Protein AF-A0A8X6LKP1-F1 (afdb_monomer_lite)

Sequence (98 aa):
MKDGSKEEFECPVAIEFYNKIMGGVDLADQMTNVYGLDRKSCKWWKKVIFQLLMSAVVNSWIAYCELKHRKTPLLDFIVPFAEALMASWKAQRTVSMP

Radius of gyration: 22.07 Å; chains: 1; bounding box: 37×45×74 Å

Structure (mmCIF, N/CA/C/O backbone):
data_AF-A0A8X6LKP1-F1
#
_entry.id   AF-A0A8X6LKP1-F1
#
loop_
_atom_site.group_PDB
_atom_site.id
_atom_site.type_symbol
_atom_site.label_atom_id
_atom_site.label_alt_id
_atom_site.label_comp_id
_atom_site.label_asym_id
_atom_site.label_entity_id
_atom_site.label_seq_id
_atom_site.pdbx_PDB_ins_code
_atom_site.Cartn_x
_atom_site.Cartn_y
_atom_site.Cartn_z
_atom_site.occupancy
_atom_site.B_iso_or_equiv
_atom_site.auth_seq_id
_atom_site.auth_comp_id
_atom_site.auth_asym_id
_atom_site.auth_atom_id
_atom_site.pdbx_PDB_model_num
ATOM 1 N N . MET A 1 1 ? -17.491 28.078 34.519 1.00 52.34 1 MET A N 1
ATOM 2 C CA . MET A 1 1 ? -16.374 27.110 34.497 1.00 52.34 1 MET A CA 1
ATOM 3 C C . MET A 1 1 ? -17.003 25.728 34.489 1.00 52.34 1 MET A C 1
ATOM 5 O O . MET A 1 1 ? -17.826 25.483 35.358 1.00 52.34 1 MET A O 1
ATOM 9 N N . LYS A 1 2 ? -16.760 24.896 33.467 1.00 59.78 2 LYS A N 1
ATOM 10 C CA . LYS A 1 2 ? -17.219 23.498 33.498 1.00 59.78 2 LYS A CA 1
ATOM 11 C C . LYS A 1 2 ? -16.293 22.749 34.450 1.00 59.78 2 LYS A C 1
ATOM 13 O O . LYS A 1 2 ? -15.081 22.818 34.258 1.00 59.78 2 LYS A O 1
ATOM 18 N N . ASP A 1 3 ? -16.865 22.125 35.471 1.00 69.62 3 ASP A N 1
ATOM 19 C CA . ASP A 1 3 ? -16.134 21.260 36.390 1.00 69.62 3 ASP A CA 1
ATOM 20 C C . ASP A 1 3 ? -15.478 20.154 35.555 1.00 69.62 3 ASP A C 1
ATOM 22 O O . ASP A 1 3 ? -16.136 19.518 34.732 1.00 69.62 3 ASP A O 1
ATOM 26 N N . GLY A 1 4 ? -14.162 19.988 35.666 1.00 77.50 4 GLY A N 1
ATOM 27 C CA . GLY A 1 4 ? -13.375 19.051 34.850 1.00 77.50 4 GLY A CA 1
ATOM 28 C C . GLY A 1 4 ? -13.614 17.577 35.195 1.00 77.50 4 GLY A C 1
ATOM 29 O O . GLY A 1 4 ? -12.744 16.743 34.942 1.00 77.50 4 GLY A O 1
ATOM 30 N N . SER A 1 5 ? -14.751 17.265 35.816 1.00 76.31 5 SER A N 1
ATOM 31 C CA . SER A 1 5 ? -15.165 15.929 36.215 1.00 76.31 5 SER A CA 1
ATOM 32 C C . SER A 1 5 ? -15.348 15.048 34.981 1.00 76.31 5 SER A C 1
ATOM 34 O O . SER A 1 5 ? -16.118 15.373 34.077 1.00 76.31 5 SER A O 1
ATOM 36 N N . LYS A 1 6 ? -14.612 13.935 34.940 1.00 81.25 6 LYS A N 1
ATOM 37 C CA . LYS A 1 6 ? -14.751 12.890 33.924 1.00 81.25 6 LYS A CA 1
ATOM 38 C C . LYS A 1 6 ? -15.689 11.822 34.470 1.00 81.25 6 LYS A C 1
ATOM 40 O O . LYS A 1 6 ? -15.418 11.276 35.534 1.00 81.25 6 LYS A O 1
ATOM 45 N N . GLU A 1 7 ? -16.760 11.536 33.745 1.00 81.81 7 GLU A N 1
ATOM 46 C CA . GLU A 1 7 ? -17.623 10.388 34.014 1.00 81.81 7 GLU A CA 1
ATOM 47 C C . GLU A 1 7 ? -17.190 9.224 33.120 1.00 81.81 7 GLU A C 1
ATOM 49 O O . GLU A 1 7 ? -16.990 9.396 31.915 1.00 81.81 7 GLU A O 1
ATOM 54 N N . GLU A 1 8 ? -17.010 8.048 33.718 1.00 82.00 8 GLU A N 1
ATOM 55 C CA . GLU A 1 8 ? -16.790 6.807 32.979 1.00 82.00 8 GLU A CA 1
ATOM 56 C C . GLU A 1 8 ? -18.135 6.226 32.548 1.00 82.00 8 GLU A C 1
ATOM 58 O O . GLU A 1 8 ? -19.059 6.091 33.349 1.00 82.00 8 GLU A O 1
ATOM 63 N N . PHE A 1 9 ? -18.237 5.873 31.270 1.00 82.94 9 PHE A N 1
ATOM 64 C CA . PHE A 1 9 ? -19.397 5.208 30.693 1.00 82.94 9 PHE A CA 1
ATOM 65 C C . PHE A 1 9 ? -18.939 3.988 29.896 1.00 82.94 9 PHE A C 1
ATOM 67 O O . PHE A 1 9 ? -17.856 3.988 29.303 1.00 82.94 9 PHE A O 1
ATOM 74 N N . GLU A 1 10 ? -19.770 2.948 29.858 1.00 87.56 10 GLU A N 1
ATOM 75 C CA . GLU A 1 10 ? -19.529 1.808 28.977 1.00 87.56 10 GLU A CA 1
ATOM 76 C C . GLU A 1 10 ? -19.636 2.253 27.517 1.00 87.56 10 GLU A C 1
ATOM 78 O O . GLU A 1 10 ? -20.629 2.860 27.108 1.00 87.56 10 GLU A O 1
ATOM 83 N N . CYS A 1 11 ? -18.603 1.959 26.723 1.00 86.62 11 CYS A N 1
ATOM 84 C CA . CYS A 1 11 ? -18.586 2.297 25.307 1.00 86.62 11 CYS A CA 1
ATOM 85 C C . CYS A 1 11 ? -19.752 1.586 24.596 1.00 86.62 11 CYS A C 1
ATOM 87 O O . CYS A 1 11 ? -19.812 0.354 24.615 1.00 86.62 11 CYS A O 1
ATOM 89 N N . PRO A 1 12 ? -20.669 2.318 23.939 1.00 94.75 12 PRO A N 1
ATOM 90 C CA . PRO A 1 12 ? -21.723 1.698 23.156 1.00 94.75 12 PRO A CA 1
ATOM 91 C C . PRO A 1 12 ? -21.138 0.797 22.065 1.00 94.75 12 PRO A C 1
ATOM 93 O O . PRO A 1 12 ? -20.237 1.207 21.331 1.00 94.75 12 PRO A O 1
ATOM 96 N N . VAL A 1 13 ? -21.727 -0.387 21.880 1.00 93.88 13 VAL A N 1
ATOM 97 C CA . VAL A 1 13 ? -21.300 -1.383 20.875 1.00 93.88 13 VAL A CA 1
ATOM 98 C C . VAL A 1 13 ? -21.173 -0.778 19.470 1.00 93.88 13 VAL A C 1
ATOM 100 O O . VAL A 1 13 ? -20.268 -1.119 18.713 1.00 93.88 13 VAL A O 1
ATOM 103 N N . ALA A 1 14 ? -22.050 0.168 19.117 1.00 93.56 14 ALA A N 1
ATOM 104 C CA . ALA A 1 14 ? -21.996 0.867 17.834 1.00 93.56 14 ALA A CA 1
ATOM 105 C C . ALA A 1 14 ? -20.712 1.700 17.654 1.00 93.56 14 ALA A C 1
ATOM 107 O O . ALA A 1 14 ? -20.148 1.729 16.560 1.00 93.56 14 ALA A O 1
ATOM 108 N N . ILE A 1 15 ? -20.238 2.355 18.720 1.00 93.38 15 ILE A N 1
ATOM 109 C CA . ILE A 1 15 ? -19.014 3.167 18.703 1.00 93.38 15 ILE A CA 1
ATOM 110 C C . ILE A 1 15 ? -17.789 2.256 18.625 1.00 93.38 15 ILE A C 1
ATOM 112 O O . ILE A 1 15 ? -16.877 2.515 17.841 1.00 93.38 15 ILE A O 1
ATOM 116 N N . GLU A 1 16 ? -17.789 1.159 19.380 1.00 94.00 16 GLU A N 1
ATOM 117 C CA . GLU A 1 16 ? -16.726 0.155 19.311 1.00 94.00 16 GLU A CA 1
ATOM 118 C C . GLU A 1 16 ? -16.604 -0.440 17.900 1.00 94.00 16 GLU A C 1
ATOM 120 O O . GLU A 1 16 ? -15.509 -0.491 17.333 1.00 94.00 16 GLU A O 1
ATOM 125 N N . PHE A 1 17 ? -17.733 -0.827 17.298 1.00 94.06 17 PHE A N 1
ATOM 126 C CA . PHE A 1 17 ? -17.761 -1.359 15.940 1.00 94.06 17 PHE A CA 1
ATOM 127 C C . PHE A 1 17 ? -17.239 -0.346 14.918 1.00 94.06 17 PHE A C 1
ATOM 129 O O . PHE A 1 17 ? -16.397 -0.701 14.094 1.00 94.06 17 PHE A O 1
ATOM 136 N N . TYR A 1 18 ? -17.682 0.913 14.997 1.00 93.88 18 TYR A N 1
ATOM 137 C CA . TYR A 1 18 ? -17.202 1.982 14.123 1.00 93.88 18 TYR A CA 1
ATOM 138 C C . TYR A 1 1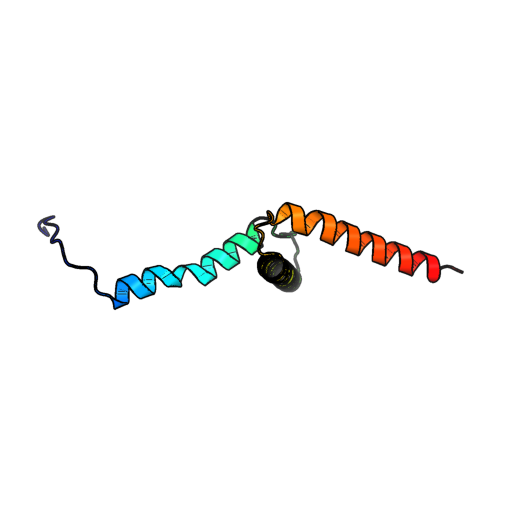8 ? -15.684 2.164 14.234 1.00 93.88 18 TYR A C 1
ATOM 140 O O . TYR A 1 18 ? -14.982 2.098 13.225 1.00 93.88 18 TYR A O 1
ATOM 148 N N . ASN A 1 19 ? -15.165 2.298 15.457 1.00 92.31 19 ASN A N 1
ATOM 149 C CA . ASN A 1 19 ? -13.734 2.484 15.706 1.00 92.31 19 ASN A CA 1
ATOM 150 C C . ASN A 1 19 ? -12.893 1.310 15.186 1.00 92.31 19 ASN A C 1
ATOM 152 O O . ASN A 1 19 ? -11.765 1.506 14.735 1.00 92.31 19 ASN A O 1
ATOM 156 N N . LYS A 1 20 ? -13.449 0.094 15.198 1.00 91.25 20 LYS A N 1
ATOM 157 C CA . LYS A 1 20 ? -12.783 -1.099 14.670 1.00 91.25 20 LYS A CA 1
ATOM 158 C C . LYS A 1 20 ? -12.624 -1.081 13.146 1.00 91.25 20 LYS A C 1
ATOM 160 O O . LYS A 1 20 ? -11.663 -1.663 12.648 1.00 91.25 20 LYS A O 1
ATOM 165 N N . ILE A 1 21 ? -13.541 -0.453 12.405 1.00 91.62 21 ILE A N 1
ATOM 166 C CA . ILE A 1 21 ? -13.567 -0.512 10.929 1.00 91.62 21 ILE A CA 1
ATOM 167 C C . ILE A 1 21 ? -13.195 0.804 10.233 1.00 91.62 21 ILE A C 1
ATOM 169 O O . ILE A 1 21 ? -12.786 0.776 9.073 1.00 91.62 21 ILE A O 1
ATOM 173 N N . MET A 1 22 ? -13.317 1.950 10.912 1.00 92.75 22 MET A N 1
ATOM 174 C CA . MET A 1 22 ? -13.189 3.284 10.304 1.00 92.75 22 MET A CA 1
ATOM 175 C C . MET A 1 22 ? -11.830 3.543 9.632 1.00 92.75 22 MET A C 1
ATOM 177 O O . MET A 1 22 ? -11.762 4.299 8.670 1.00 92.75 22 MET A O 1
ATOM 181 N N . GLY A 1 23 ? -10.761 2.886 10.092 1.00 92.38 23 GLY A N 1
ATOM 182 C CA . GLY A 1 23 ? -9.395 3.115 9.607 1.00 92.38 23 GLY A CA 1
ATOM 183 C C . GLY A 1 23 ? -9.055 2.462 8.264 1.00 92.38 23 GLY A C 1
ATOM 184 O O . GLY A 1 23 ? -7.912 2.552 7.826 1.00 92.38 23 GLY A O 1
ATOM 185 N N . GLY A 1 24 ? -9.998 1.778 7.607 1.00 91.19 24 GLY A N 1
ATOM 186 C CA . GLY A 1 24 ? -9.718 1.058 6.360 1.00 91.19 24 GLY A CA 1
ATOM 187 C C . GLY A 1 24 ? -9.218 1.961 5.225 1.00 91.19 24 GLY A C 1
ATOM 188 O O . GLY A 1 24 ? -8.283 1.591 4.515 1.00 91.19 24 GLY A O 1
ATOM 189 N N . VAL A 1 25 ? -9.805 3.154 5.079 1.00 91.38 25 VAL A N 1
ATOM 190 C CA . VAL A 1 25 ? -9.416 4.125 4.040 1.00 91.38 25 VAL A CA 1
ATOM 191 C C . VAL A 1 25 ? -8.046 4.726 4.345 1.00 91.38 25 VAL A C 1
ATOM 193 O O . VAL A 1 25 ? -7.160 4.663 3.497 1.00 91.38 25 VAL A O 1
ATOM 196 N N . ASP A 1 26 ? -7.838 5.205 5.574 1.00 92.75 26 ASP A N 1
ATOM 197 C CA . ASP A 1 26 ? -6.555 5.776 6.004 1.00 92.75 26 ASP A CA 1
ATOM 198 C C . ASP A 1 26 ? -5.411 4.763 5.863 1.00 92.75 26 ASP A C 1
ATOM 200 O O . ASP A 1 26 ? -4.302 5.111 5.457 1.00 92.75 26 ASP A O 1
ATOM 204 N N . LEU A 1 27 ? -5.685 3.484 6.142 1.00 91.31 27 LEU A N 1
ATOM 205 C CA . LEU A 1 27 ? -4.713 2.412 5.973 1.00 91.31 27 LEU A CA 1
ATOM 206 C C . LEU A 1 27 ? -4.358 2.187 4.495 1.00 91.31 27 LEU A C 1
ATOM 208 O O . LEU A 1 27 ? -3.182 2.015 4.171 1.00 91.31 27 LEU A O 1
ATOM 212 N N . ALA A 1 28 ? -5.345 2.204 3.595 1.00 90.69 28 ALA A N 1
ATOM 213 C CA . ALA A 1 28 ? -5.107 2.077 2.157 1.00 90.69 28 ALA A CA 1
ATOM 214 C C . ALA A 1 28 ? -4.302 3.271 1.609 1.00 90.69 28 ALA A C 1
ATOM 216 O O . ALA A 1 28 ? -3.344 3.090 0.845 1.00 90.69 28 ALA A O 1
ATOM 217 N N . ASP A 1 29 ? -4.628 4.484 2.056 1.00 90.56 29 ASP A N 1
ATOM 218 C CA . ASP A 1 29 ? -3.894 5.702 1.712 1.00 90.56 29 ASP A CA 1
ATOM 219 C C . ASP A 1 29 ? -2.462 5.664 2.255 1.00 90.56 29 ASP A C 1
ATOM 221 O O . ASP A 1 29 ? -1.513 6.020 1.551 1.00 90.56 29 ASP A O 1
ATOM 225 N N . GLN A 1 30 ? -2.263 5.164 3.474 1.00 90.62 30 GLN A N 1
ATOM 226 C CA . GLN A 1 30 ? -0.932 4.973 4.036 1.00 90.62 30 GLN A CA 1
ATOM 227 C C . GLN A 1 30 ? -0.122 3.972 3.201 1.00 90.62 30 GLN A C 1
ATOM 229 O O . GLN A 1 30 ? 1.009 4.272 2.818 1.00 90.62 30 GLN A O 1
ATOM 234 N N . MET A 1 31 ? -0.690 2.809 2.864 1.00 89.69 31 MET A N 1
ATOM 235 C CA . MET A 1 31 ? 0.005 1.770 2.090 1.00 89.69 31 MET A CA 1
ATOM 236 C C . MET A 1 31 ? 0.414 2.244 0.692 1.00 89.69 31 MET A C 1
ATOM 238 O O . MET A 1 31 ? 1.525 1.955 0.244 1.00 89.69 31 MET A O 1
ATOM 242 N N . THR A 1 32 ? -0.456 2.989 0.008 1.00 89.81 32 THR A N 1
ATOM 243 C CA . THR A 1 32 ? -0.155 3.523 -1.329 1.00 89.81 32 THR A CA 1
ATOM 244 C C . THR A 1 32 ? 0.875 4.654 -1.295 1.00 89.81 32 THR A C 1
ATOM 246 O O . THR A 1 32 ? 1.669 4.773 -2.231 1.00 89.81 32 THR A O 1
ATOM 249 N N . ASN A 1 33 ? 0.931 5.435 -0.211 1.00 87.31 33 ASN A N 1
ATOM 250 C CA . ASN A 1 33 ? 1.897 6.525 -0.056 1.00 87.31 33 ASN A CA 1
ATOM 251 C C . ASN A 1 33 ? 3.289 6.076 0.421 1.00 87.31 33 ASN A C 1
ATOM 253 O O . ASN A 1 33 ? 4.262 6.760 0.110 1.00 87.31 33 ASN A O 1
ATOM 257 N N . VAL A 1 34 ? 3.430 4.935 1.115 1.00 84.38 34 VAL A N 1
ATOM 258 C CA . VAL A 1 34 ? 4.735 4.451 1.636 1.00 84.38 34 VAL A CA 1
ATOM 259 C C . VAL A 1 34 ? 5.793 4.308 0.532 1.00 84.38 34 VAL A C 1
ATOM 261 O O . VAL A 1 34 ? 6.944 4.689 0.732 1.00 84.38 34 VAL A O 1
ATOM 264 N N . TYR A 1 35 ? 5.399 3.808 -0.642 1.00 82.69 35 TYR A N 1
ATOM 265 C CA . TYR A 1 35 ? 6.244 3.740 -1.846 1.00 82.69 35 TYR A CA 1
ATOM 266 C C . TYR A 1 35 ? 5.660 4.578 -2.990 1.00 82.69 35 TYR A C 1
ATOM 268 O O . TYR A 1 35 ? 5.820 4.245 -4.167 1.00 82.69 35 TYR A O 1
ATOM 276 N N . GLY A 1 36 ? 4.937 5.644 -2.637 1.00 72.94 36 GLY A N 1
ATOM 277 C CA . GLY A 1 36 ? 4.218 6.487 -3.579 1.00 72.94 36 GLY A CA 1
ATOM 278 C C . GLY A 1 36 ? 5.143 7.073 -4.644 1.00 72.94 36 GLY A C 1
ATOM 279 O O . GLY A 1 36 ? 6.207 7.620 -4.356 1.00 72.94 36 GLY A O 1
ATOM 280 N N . LEU A 1 37 ? 4.716 6.987 -5.904 1.00 69.50 37 LEU A N 1
ATOM 281 C CA . LEU A 1 37 ? 5.417 7.576 -7.043 1.00 69.50 37 LEU A CA 1
ATOM 282 C C . LEU A 1 37 ? 5.076 9.069 -7.158 1.00 69.50 37 LEU A C 1
ATOM 284 O O . LEU A 1 37 ? 4.506 9.501 -8.165 1.00 69.50 37 LEU A O 1
ATOM 288 N N . ASP A 1 38 ? 5.395 9.865 -6.134 1.00 70.44 38 ASP A N 1
ATOM 289 C CA . ASP A 1 38 ? 5.175 11.309 -6.210 1.00 70.44 38 ASP A CA 1
ATOM 290 C C . ASP A 1 38 ? 6.228 11.951 -7.121 1.00 70.44 38 ASP A C 1
ATOM 292 O O . ASP A 1 38 ? 7.397 12.146 -6.776 1.00 70.44 38 ASP A O 1
ATOM 296 N N . ARG A 1 39 ? 5.810 12.235 -8.355 1.00 75.62 39 ARG A N 1
ATOM 297 C CA . ARG A 1 39 ? 6.618 12.919 -9.361 1.00 75.62 39 ARG A CA 1
ATOM 298 C C . ARG A 1 39 ? 6.048 14.307 -9.586 1.00 75.62 39 ARG A C 1
ATOM 300 O O . ARG A 1 39 ? 4.953 14.447 -10.133 1.00 75.62 39 ARG A O 1
ATOM 307 N N . LYS A 1 40 ? 6.846 15.335 -9.270 1.00 77.50 40 LYS A N 1
ATOM 308 C CA . LYS A 1 40 ? 6.523 16.735 -9.584 1.00 77.50 40 LYS A CA 1
ATOM 309 C C . LYS A 1 40 ? 6.143 16.856 -11.060 1.00 77.50 40 LYS A C 1
ATOM 311 O O . LYS A 1 40 ? 6.945 16.581 -11.954 1.00 77.50 40 LYS A O 1
ATOM 316 N N . SER A 1 41 ? 4.904 17.258 -11.327 1.00 83.00 41 SER A N 1
ATOM 317 C CA . SER A 1 41 ? 4.433 17.479 -12.689 1.00 83.00 41 SER A CA 1
ATOM 318 C C . SER A 1 41 ? 3.410 18.600 -12.751 1.00 83.00 41 SER A C 1
ATOM 320 O O . SER A 1 41 ? 2.504 18.659 -11.932 1.00 83.00 41 SER A O 1
ATOM 322 N N . CYS A 1 42 ? 3.499 19.437 -13.787 1.00 84.88 42 CYS A N 1
ATOM 323 C CA . CYS A 1 42 ? 2.513 20.490 -14.047 1.00 84.88 42 CYS A CA 1
ATOM 324 C C . CYS A 1 42 ? 1.154 19.935 -14.516 1.00 84.88 42 CYS A C 1
ATOM 326 O O . CYS A 1 42 ? 0.183 20.675 -14.626 1.00 84.88 42 CYS A O 1
ATOM 328 N N . LYS A 1 43 ? 1.080 18.637 -14.844 1.00 89.44 43 LYS A N 1
ATOM 329 C CA . LYS A 1 43 ? -0.128 17.966 -15.338 1.00 89.44 43 LYS A CA 1
ATOM 330 C C . LYS A 1 43 ? -0.769 17.148 -14.213 1.00 89.44 43 LYS A C 1
ATOM 332 O O . LYS A 1 43 ? -0.262 16.077 -13.883 1.00 89.44 43 LYS A O 1
ATOM 337 N N . TRP A 1 44 ? -1.897 17.619 -13.674 1.00 89.94 44 TRP A N 1
ATOM 338 C CA . TRP A 1 44 ? -2.595 17.001 -12.533 1.00 89.94 44 TRP A CA 1
ATOM 339 C C . TRP A 1 44 ? -3.032 15.548 -12.785 1.00 89.9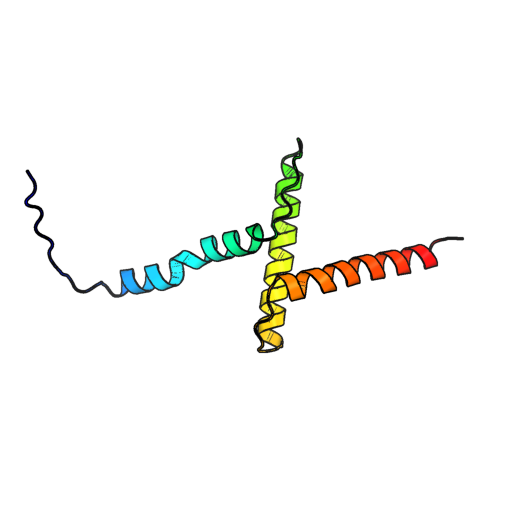4 44 TRP A C 1
ATOM 341 O O . TRP A 1 44 ? -2.946 14.715 -11.888 1.00 89.94 44 TRP A O 1
ATOM 351 N N . TRP A 1 45 ? -3.420 15.206 -14.019 1.00 91.81 45 TRP A N 1
ATOM 352 C CA . TRP A 1 45 ? -3.886 13.858 -14.369 1.00 91.81 45 TRP A CA 1
ATOM 353 C C . TRP A 1 45 ? -2.816 12.780 -14.168 1.00 91.81 45 TRP A C 1
ATOM 355 O O . TRP A 1 45 ? -3.143 11.628 -13.897 1.00 91.81 45 TRP A O 1
ATOM 365 N N . LYS A 1 46 ? -1.527 13.138 -14.247 1.00 88.62 46 LYS A N 1
ATOM 366 C CA . LYS A 1 46 ? -0.437 12.187 -13.992 1.00 88.62 46 LYS A CA 1
ATOM 367 C C . LYS A 1 46 ? -0.455 11.696 -12.550 1.00 88.62 46 LYS A C 1
ATOM 369 O O . LYS A 1 46 ? -0.235 10.513 -12.325 1.00 88.62 46 LYS A O 1
ATOM 374 N N . LYS A 1 47 ? -0.767 12.583 -11.597 1.00 87.56 47 LYS A N 1
ATOM 375 C CA . LYS A 1 47 ? -0.914 12.221 -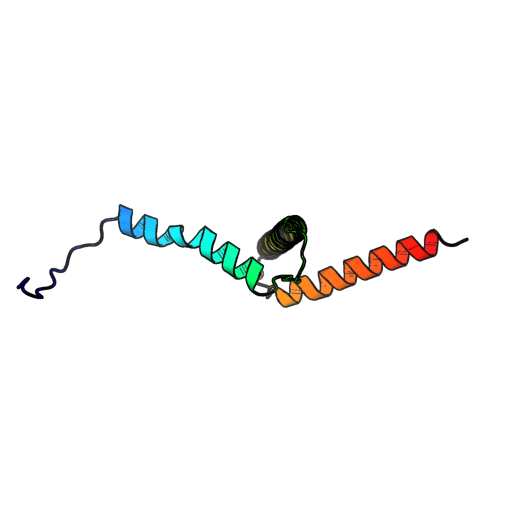10.183 1.00 87.56 47 LYS A CA 1
ATOM 376 C C . LYS A 1 47 ? -2.006 11.166 -10.006 1.00 87.56 47 LYS A C 1
ATOM 378 O O . LYS A 1 47 ? -1.778 10.172 -9.333 1.00 87.56 47 LYS A O 1
ATOM 383 N N . VAL A 1 48 ? -3.147 11.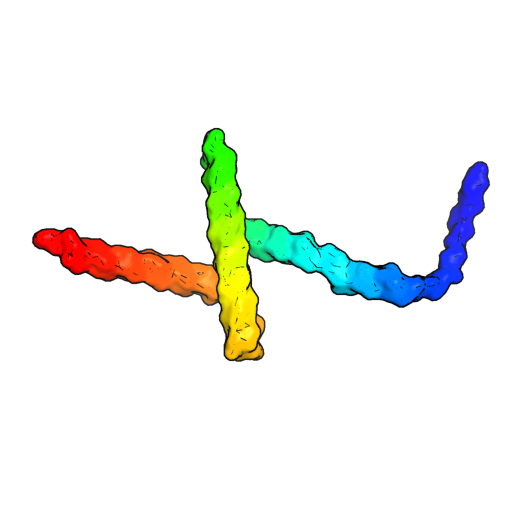344 -10.677 1.00 90.31 48 VAL A N 1
ATOM 384 C CA . VAL A 1 48 ? -4.258 10.378 -10.637 1.00 90.31 48 VAL A CA 1
ATOM 385 C C . VAL A 1 48 ? -3.836 9.021 -11.194 1.00 90.31 48 VAL A C 1
ATOM 387 O O . VAL A 1 48 ? -4.073 8.003 -10.554 1.00 90.31 48 VAL A O 1
ATOM 390 N N . ILE A 1 49 ? -3.157 8.991 -12.345 1.00 91.44 49 ILE A N 1
ATOM 391 C CA . ILE A 1 49 ? -2.683 7.729 -12.933 1.00 91.44 49 ILE A CA 1
ATOM 392 C C . ILE A 1 49 ? -1.696 7.015 -12.005 1.00 91.44 49 ILE A C 1
ATOM 394 O O . ILE A 1 49 ? -1.822 5.808 -11.811 1.00 91.44 49 ILE A O 1
ATOM 398 N N . PHE A 1 50 ? -0.734 7.729 -11.412 1.00 89.19 50 PHE A N 1
ATOM 399 C CA . PHE A 1 50 ? 0.216 7.112 -10.482 1.00 89.19 50 PHE A CA 1
ATOM 400 C C . PHE A 1 50 ? -0.471 6.590 -9.217 1.00 89.19 50 PHE A C 1
ATOM 402 O O . PHE A 1 50 ? -0.138 5.495 -8.772 1.00 89.19 50 PHE A O 1
ATOM 409 N N . GLN A 1 51 ? -1.468 7.306 -8.692 1.00 89.88 51 GLN A N 1
ATOM 410 C CA . GLN A 1 51 ? -2.245 6.844 -7.542 1.00 89.88 51 GLN A CA 1
ATOM 411 C C . GLN A 1 51 ? -3.020 5.559 -7.858 1.00 89.88 51 GLN A C 1
ATOM 413 O O . GLN A 1 51 ? -2.993 4.608 -7.077 1.00 89.88 51 GLN A O 1
ATOM 418 N N . LEU A 1 52 ? -3.673 5.498 -9.023 1.00 92.31 52 LEU A N 1
ATOM 419 C CA . LEU A 1 52 ? -4.391 4.301 -9.471 1.00 92.31 52 LEU A CA 1
ATOM 420 C C . LEU A 1 52 ? -3.438 3.122 -9.697 1.00 92.31 52 LEU A C 1
ATOM 422 O O . LEU A 1 52 ? -3.741 2.003 -9.287 1.00 92.31 52 LEU A O 1
ATOM 426 N N . LEU A 1 53 ? -2.270 3.374 -10.296 1.00 92.19 53 LEU A N 1
ATOM 427 C CA . LEU A 1 53 ? -1.246 2.352 -10.503 1.00 92.19 53 LEU A CA 1
ATOM 428 C C . LEU A 1 53 ? -0.746 1.785 -9.168 1.00 92.19 53 LEU A C 1
ATOM 430 O O . LEU A 1 53 ? -0.707 0.569 -9.003 1.00 92.19 53 LEU A O 1
ATOM 434 N N . MET A 1 54 ? -0.413 2.646 -8.203 1.00 91.69 54 MET A N 1
ATOM 435 C CA . MET A 1 54 ? 0.033 2.203 -6.879 1.00 91.69 54 MET A CA 1
ATOM 436 C C . MET A 1 54 ? -1.067 1.459 -6.121 1.00 91.69 54 MET A C 1
ATOM 438 O O . MET A 1 54 ? -0.781 0.449 -5.483 1.00 91.69 54 MET A O 1
ATOM 442 N N . SER A 1 55 ? -2.324 1.887 -6.254 1.00 93.50 55 SER A N 1
ATOM 443 C CA . SER A 1 55 ? -3.474 1.180 -5.674 1.00 93.50 55 SER A CA 1
ATOM 444 C C . SER A 1 55 ? -3.618 -0.229 -6.257 1.00 93.50 55 SER A C 1
ATOM 446 O O . SER A 1 55 ? -3.796 -1.191 -5.514 1.00 93.50 55 SER A O 1
ATOM 448 N N . ALA A 1 56 ? -3.468 -0.384 -7.576 1.00 94.19 56 ALA A N 1
ATOM 449 C CA . ALA A 1 56 ? -3.496 -1.693 -8.227 1.00 94.19 56 ALA A CA 1
ATOM 450 C C . ALA A 1 56 ? -2.349 -2.602 -7.752 1.00 94.19 56 ALA A C 1
ATOM 452 O O . ALA A 1 56 ? -2.569 -3.787 -7.497 1.00 94.19 56 ALA A O 1
ATOM 453 N N . VAL A 1 57 ? -1.146 -2.047 -7.576 1.00 94.00 57 VAL A N 1
ATOM 454 C CA . VAL A 1 57 ? 0.012 -2.782 -7.044 1.00 94.00 57 VAL A CA 1
ATOM 455 C C . VAL A 1 57 ? -0.248 -3.251 -5.609 1.00 94.00 57 VAL A C 1
ATOM 457 O O . VAL A 1 57 ? -0.085 -4.440 -5.333 1.00 94.00 57 VAL A O 1
ATOM 460 N N . VAL A 1 58 ? -0.720 -2.374 -4.718 1.00 94.56 58 VAL A N 1
ATOM 461 C CA . VAL A 1 58 ? -1.060 -2.742 -3.330 1.00 94.56 58 VAL A CA 1
ATOM 462 C C . VAL A 1 58 ? -2.155 -3.810 -3.294 1.00 94.56 58 VAL A C 1
ATOM 464 O O . VAL A 1 58 ? -2.006 -4.807 -2.592 1.00 94.56 58 VAL A O 1
ATOM 467 N N . ASN A 1 59 ? -3.203 -3.679 -4.110 1.00 95.00 59 ASN A N 1
ATOM 468 C CA . ASN A 1 59 ? -4.269 -4.681 -4.189 1.00 95.00 59 ASN A CA 1
ATOM 469 C C . ASN A 1 59 ? -3.748 -6.043 -4.676 1.00 95.00 59 ASN A C 1
ATOM 471 O O . ASN A 1 59 ? -4.116 -7.081 -4.128 1.00 95.00 59 ASN A O 1
ATOM 475 N N . SER A 1 60 ? -2.851 -6.055 -5.667 1.00 95.19 60 SER A N 1
ATOM 476 C CA . SER A 1 60 ? -2.223 -7.294 -6.144 1.00 95.19 60 SER A CA 1
ATOM 477 C C . SER A 1 60 ? -1.336 -7.949 -5.079 1.00 95.19 60 SER A C 1
ATOM 479 O O . SER A 1 60 ? -1.312 -9.174 -4.966 1.00 95.19 60 SER A O 1
ATOM 481 N N . TRP A 1 61 ? -0.661 -7.144 -4.255 1.00 95.62 61 TRP A N 1
ATOM 482 C CA . TRP A 1 61 ? 0.136 -7.618 -3.128 1.00 95.62 61 TRP A CA 1
ATOM 483 C C . TRP A 1 61 ? -0.731 -8.220 -2.016 1.00 95.62 61 TRP A C 1
ATOM 485 O O . TRP A 1 61 ? -0.380 -9.276 -1.485 1.00 95.62 61 TRP A O 1
ATOM 495 N N . ILE A 1 62 ? -1.874 -7.599 -1.698 1.00 95.12 62 ILE A N 1
ATOM 496 C CA . ILE A 1 62 ? -2.853 -8.143 -0.744 1.00 95.12 62 ILE A CA 1
ATOM 497 C C . ILE A 1 62 ? -3.331 -9.513 -1.232 1.00 95.12 62 ILE A C 1
ATOM 499 O O . ILE A 1 62 ? -3.190 -10.498 -0.508 1.00 95.12 62 ILE A O 1
ATOM 503 N N . ALA A 1 63 ? -3.776 -9.604 -2.491 1.00 96.62 63 ALA A N 1
ATOM 504 C CA . ALA A 1 63 ? -4.205 -10.868 -3.090 1.00 96.62 63 ALA A CA 1
ATOM 505 C C . ALA A 1 63 ? -3.085 -11.926 -3.083 1.00 96.62 63 ALA A C 1
ATOM 507 O O . ALA A 1 63 ? -3.326 -13.092 -2.778 1.00 96.62 63 ALA A O 1
ATOM 508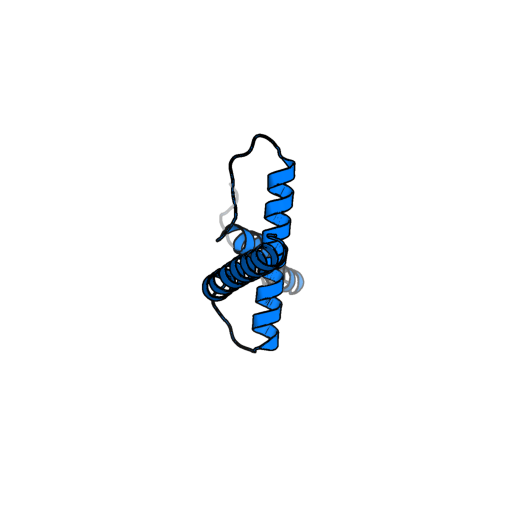 N N . TYR A 1 64 ? -1.840 -11.534 -3.368 1.00 95.75 64 TYR A N 1
ATOM 509 C CA . TYR A 1 64 ? -0.686 -12.432 -3.291 1.00 95.75 64 TYR A CA 1
ATOM 510 C C . TYR A 1 64 ? -0.454 -12.963 -1.867 1.00 95.75 64 TYR A C 1
ATOM 512 O O . TYR A 1 64 ? -0.242 -14.164 -1.687 1.00 95.75 64 TYR A O 1
ATOM 520 N N . CYS A 1 65 ? -0.515 -12.094 -0.854 1.00 95.75 65 CYS A N 1
ATOM 521 C CA . CYS A 1 65 ? -0.357 -12.486 0.547 1.00 95.75 65 CYS A CA 1
ATOM 522 C C . CYS A 1 65 ? -1.473 -13.431 1.008 1.00 95.75 65 CYS A C 1
ATOM 524 O O . CYS A 1 65 ? -1.195 -14.399 1.722 1.00 95.75 65 CYS A O 1
ATOM 526 N N . GLU A 1 66 ? -2.712 -13.178 0.578 1.00 95.88 66 GLU A N 1
ATOM 527 C CA . GLU A 1 66 ? -3.867 -14.033 0.863 1.00 95.88 66 GLU A CA 1
ATOM 528 C C . GLU A 1 66 ? -3.715 -15.413 0.220 1.00 95.88 66 GLU A C 1
ATOM 530 O O . GLU A 1 66 ? -3.818 -16.424 0.914 1.00 95.88 66 GLU A O 1
ATOM 535 N N . LEU A 1 67 ? -3.370 -15.468 -1.070 1.00 96.31 67 LEU A N 1
ATOM 536 C CA . LEU A 1 67 ? -3.186 -16.723 -1.809 1.00 96.31 67 LEU A CA 1
ATOM 537 C C . LEU A 1 67 ? -2.011 -17.561 -1.294 1.00 96.31 67 LEU A C 1
ATOM 539 O O . LEU A 1 67 ? -2.032 -18.787 -1.386 1.00 96.31 67 LEU A O 1
ATOM 543 N N . LYS A 1 68 ? -0.951 -16.917 -0.796 1.00 94.31 68 LYS A N 1
ATOM 544 C CA . LYS A 1 68 ? 0.230 -17.607 -0.256 1.00 94.31 68 LYS A CA 1
ATOM 545 C C . LYS A 1 68 ? 0.139 -17.880 1.242 1.00 94.31 68 LYS A C 1
ATOM 547 O O . LYS A 1 68 ? 1.057 -18.501 1.773 1.00 94.31 68 LYS A O 1
ATOM 552 N N . HIS A 1 69 ? -0.914 -17.405 1.913 1.00 93.00 69 HIS A N 1
ATOM 553 C CA . HIS A 1 69 ? -1.058 -17.433 3.372 1.00 93.00 69 HIS A CA 1
ATOM 554 C C . HIS A 1 69 ? 0.208 -16.955 4.107 1.00 93.00 69 HIS A C 1
ATOM 556 O O . HIS A 1 69 ? 0.565 -17.451 5.177 1.00 93.00 69 HIS A O 1
ATOM 562 N N . ARG A 1 70 ? 0.918 -15.987 3.514 1.00 92.81 70 ARG A N 1
ATOM 563 C CA . ARG A 1 70 ? 2.198 -15.471 4.004 1.00 92.81 70 ARG A CA 1
ATOM 564 C C . ARG A 1 70 ? 2.203 -13.959 3.890 1.00 92.81 70 ARG A C 1
ATOM 566 O O . ARG A 1 70 ? 1.931 -13.409 2.830 1.00 92.81 70 ARG A O 1
ATOM 573 N N . LYS A 1 71 ? 2.592 -13.291 4.976 1.00 91.50 71 LYS A N 1
ATOM 574 C CA . LYS A 1 71 ? 2.848 -11.851 4.964 1.00 91.50 71 LYS A CA 1
ATOM 575 C C . LYS A 1 71 ? 4.244 -11.600 4.404 1.00 91.50 71 LYS A C 1
ATOM 577 O O . LYS A 1 71 ? 5.240 -11.847 5.082 1.00 91.50 71 LYS A O 1
ATOM 582 N N . THR A 1 72 ? 4.302 -11.138 3.165 1.00 92.12 72 THR A N 1
ATOM 583 C CA . THR A 1 72 ? 5.535 -10.655 2.536 1.00 92.12 72 THR A CA 1
ATOM 584 C C . THR A 1 72 ? 5.563 -9.134 2.649 1.00 92.12 72 THR A C 1
ATOM 586 O O . THR A 1 72 ? 4.545 -8.523 2.343 1.00 92.12 72 THR A O 1
ATOM 589 N N . PRO A 1 73 ? 6.664 -8.492 3.073 1.00 93.94 73 PRO A N 1
ATOM 590 C CA . PRO A 1 73 ? 6.775 -7.035 3.036 1.00 93.94 73 PRO A CA 1
ATOM 591 C C . PRO A 1 73 ? 6.469 -6.477 1.640 1.00 93.94 73 PRO A C 1
ATOM 593 O O . PRO A 1 73 ? 6.852 -7.068 0.633 1.00 93.94 73 PRO A O 1
ATOM 596 N N . LEU A 1 74 ? 5.790 -5.330 1.563 1.00 91.81 74 LEU A N 1
ATOM 597 C CA . LEU A 1 74 ? 5.373 -4.748 0.282 1.00 91.81 74 LEU A CA 1
ATOM 598 C C . LEU A 1 74 ? 6.569 -4.463 -0.649 1.00 91.81 74 LEU A C 1
ATOM 600 O O . LEU A 1 74 ? 6.477 -4.697 -1.850 1.00 91.81 74 LEU A O 1
ATOM 604 N N . LEU A 1 75 ? 7.713 -4.029 -0.111 1.00 92.31 75 LEU A N 1
ATOM 605 C CA . LEU A 1 75 ? 8.924 -3.789 -0.906 1.00 92.31 75 LEU A CA 1
ATOM 606 C C . LEU A 1 75 ? 9.456 -5.064 -1.574 1.00 92.31 75 LEU A C 1
ATOM 608 O O . LEU A 1 75 ? 9.797 -5.040 -2.756 1.00 92.31 75 LEU A O 1
ATOM 612 N N . ASP A 1 76 ? 9.448 -6.178 -0.838 1.00 93.38 76 ASP A N 1
ATOM 613 C CA . ASP A 1 76 ? 9.894 -7.492 -1.317 1.00 93.38 76 ASP A CA 1
ATOM 614 C C . ASP A 1 76 ? 8.976 -8.046 -2.414 1.00 93.38 76 ASP A C 1
ATOM 616 O O . ASP A 1 76 ? 9.354 -8.956 -3.149 1.00 93.38 76 ASP A O 1
ATOM 620 N N . PHE A 1 77 ? 7.765 -7.499 -2.540 1.00 94.06 77 PHE A N 1
ATOM 621 C CA . PHE A 1 77 ? 6.868 -7.767 -3.656 1.00 94.06 77 PHE A CA 1
ATOM 622 C C . PHE A 1 77 ? 7.102 -6.806 -4.829 1.00 94.06 77 PHE A C 1
ATOM 624 O O . PHE A 1 77 ? 7.190 -7.246 -5.975 1.00 94.06 77 PHE A O 1
ATOM 631 N N . ILE A 1 78 ? 7.232 -5.501 -4.561 1.00 93.50 78 ILE A N 1
ATOM 632 C CA . ILE A 1 78 ? 7.348 -4.467 -5.600 1.00 93.50 78 ILE A CA 1
ATOM 633 C C . ILE A 1 78 ? 8.645 -4.600 -6.402 1.00 93.50 78 ILE A C 1
ATOM 635 O O . ILE A 1 78 ? 8.608 -4.442 -7.623 1.00 93.50 78 ILE A O 1
ATOM 639 N N . VAL A 1 79 ? 9.783 -4.876 -5.756 1.00 93.94 79 VAL A N 1
ATOM 640 C CA . VAL A 1 79 ? 11.085 -4.916 -6.446 1.00 93.94 79 VAL A CA 1
ATOM 641 C C . VAL A 1 79 ? 11.130 -6.032 -7.503 1.00 93.94 79 VAL A C 1
ATOM 643 O O . VAL A 1 79 ? 11.316 -5.700 -8.678 1.00 93.94 79 VAL A O 1
ATOM 646 N N . PRO A 1 80 ? 10.852 -7.312 -7.176 1.00 94.75 80 PRO A N 1
ATOM 647 C CA . PRO A 1 80 ? 10.825 -8.373 -8.184 1.00 94.75 80 PRO A CA 1
ATOM 648 C C . PRO A 1 80 ? 9.734 -8.161 -9.237 1.00 94.75 80 PRO A C 1
ATOM 650 O O . PRO A 1 80 ? 9.918 -8.493 -10.408 1.00 94.75 80 PRO A O 1
ATOM 653 N N . PHE A 1 81 ? 8.596 -7.581 -8.842 1.00 92.50 81 PHE A N 1
ATOM 654 C CA . PHE A 1 81 ? 7.520 -7.247 -9.771 1.00 92.50 81 PHE A CA 1
ATOM 655 C C . PHE A 1 81 ? 7.971 -6.220 -10.821 1.00 92.50 81 PHE A C 1
ATOM 657 O O . PHE A 1 81 ? 7.762 -6.421 -12.020 1.00 92.50 81 PHE A O 1
ATOM 664 N N . ALA A 1 82 ? 8.644 -5.148 -10.399 1.00 92.44 82 ALA A N 1
ATOM 665 C CA . ALA A 1 82 ? 9.186 -4.138 -11.303 1.00 92.44 82 ALA A CA 1
ATOM 666 C C . ALA A 1 82 ? 10.283 -4.713 -12.214 1.00 92.44 82 ALA A C 1
ATOM 668 O O . ALA A 1 82 ? 10.304 -4.424 -13.413 1.00 92.44 82 ALA A O 1
ATOM 669 N N . GLU A 1 83 ? 11.168 -5.554 -11.677 1.00 94.69 83 GLU A N 1
ATOM 670 C CA . GLU A 1 83 ? 12.197 -6.248 -12.458 1.00 94.69 83 GLU A CA 1
ATOM 671 C C . GLU A 1 83 ? 11.590 -7.149 -13.538 1.00 94.69 83 GLU A C 1
ATOM 673 O O . GLU A 1 83 ? 12.012 -7.087 -14.696 1.00 94.69 83 GLU A O 1
ATOM 678 N N . ALA A 1 84 ? 10.548 -7.914 -13.199 1.00 93.69 84 ALA A N 1
ATOM 679 C CA . ALA A 1 84 ? 9.827 -8.761 -14.145 1.00 93.69 84 ALA A CA 1
ATOM 680 C C . ALA A 1 84 ? 9.158 -7.947 -15.267 1.00 93.69 84 ALA A C 1
ATOM 682 O O . ALA A 1 84 ? 9.219 -8.336 -16.437 1.00 93.69 84 ALA A O 1
ATOM 683 N N . LEU A 1 85 ? 8.573 -6.789 -14.941 1.00 90.25 85 LEU A N 1
ATOM 684 C CA . LEU A 1 85 ? 8.006 -5.867 -15.933 1.00 90.25 85 LEU A CA 1
ATOM 685 C C . LEU A 1 85 ? 9.076 -5.286 -16.867 1.00 90.25 85 LEU A C 1
ATOM 687 O O . LEU A 1 85 ? 8.868 -5.191 -18.077 1.00 90.25 85 LEU A O 1
ATOM 691 N N . MET A 1 86 ? 10.240 -4.914 -16.334 1.00 92.56 86 MET A N 1
ATOM 692 C CA . MET A 1 86 ? 11.346 -4.417 -17.156 1.00 92.56 86 MET A CA 1
ATOM 693 C C . MET A 1 86 ? 11.927 -5.512 -18.057 1.00 92.56 86 MET A C 1
ATOM 695 O O . MET A 1 86 ? 12.272 -5.243 -19.211 1.00 92.56 86 MET A O 1
ATOM 699 N N . ALA A 1 87 ? 12.045 -6.740 -17.549 1.00 93.62 87 ALA A N 1
ATOM 700 C CA . ALA A 1 87 ? 12.546 -7.879 -18.308 1.00 93.62 87 ALA A CA 1
ATOM 701 C C . ALA A 1 87 ? 11.601 -8.263 -19.455 1.00 93.62 87 ALA A C 1
ATOM 703 O O . ALA A 1 87 ? 12.061 -8.457 -20.583 1.00 93.62 87 ALA A O 1
ATOM 704 N N . SER A 1 88 ? 10.289 -8.307 -19.200 1.00 90.50 88 SER A N 1
ATOM 705 C CA . SER A 1 88 ? 9.291 -8.636 -20.225 1.00 90.50 88 SER A CA 1
ATOM 706 C C . SER A 1 88 ? 9.281 -7.616 -21.364 1.00 90.50 88 SER A C 1
ATOM 708 O O . SER A 1 88 ? 9.270 -7.998 -22.536 1.00 90.50 88 SER A O 1
ATOM 710 N N . TRP A 1 89 ? 9.400 -6.325 -21.043 1.00 88.88 89 TRP A N 1
ATOM 711 C CA . TRP A 1 89 ? 9.517 -5.273 -22.050 1.00 88.88 89 TRP A CA 1
ATOM 712 C C . TRP A 1 89 ? 10.784 -5.415 -22.903 1.00 88.88 89 TRP A C 1
ATOM 714 O O . TRP A 1 89 ? 10.723 -5.294 -24.129 1.00 88.88 89 TRP A O 1
ATOM 724 N N . LYS A 1 90 ? 11.936 -5.704 -22.277 1.00 87.94 90 LYS A N 1
ATOM 725 C CA . LYS A 1 90 ? 13.196 -5.921 -23.007 1.00 87.94 90 LYS A CA 1
ATOM 726 C C . LYS A 1 90 ? 13.070 -7.084 -23.990 1.00 87.94 90 LYS A C 1
ATOM 728 O O . LYS A 1 90 ? 13.471 -6.920 -25.136 1.00 87.94 90 LYS A O 1
ATOM 733 N N . ALA A 1 91 ? 12.471 -8.199 -23.566 1.00 83.75 91 ALA A N 1
ATOM 734 C CA . ALA A 1 91 ? 12.283 -9.385 -24.401 1.00 83.75 91 ALA A CA 1
ATOM 735 C C . ALA A 1 91 ? 11.405 -9.114 -25.636 1.00 83.75 91 ALA A C 1
ATOM 737 O O . ALA A 1 91 ? 11.729 -9.564 -26.731 1.00 83.75 91 ALA A O 1
ATOM 738 N N . GLN A 1 92 ? 10.328 -8.337 -25.488 1.00 80.62 92 GLN A N 1
ATOM 739 C CA . GLN A 1 92 ? 9.470 -7.951 -26.616 1.00 80.62 92 GLN A CA 1
ATOM 740 C C . GLN A 1 92 ? 10.204 -7.054 -27.622 1.00 80.62 92 GLN A C 1
ATOM 742 O O . GLN A 1 92 ? 10.012 -7.190 -28.829 1.00 80.62 92 GLN A O 1
ATOM 747 N N . ARG A 1 93 ? 11.082 -6.168 -27.137 1.00 74.50 93 ARG A N 1
ATOM 748 C CA . ARG A 1 93 ? 11.856 -5.251 -27.984 1.00 74.50 93 ARG A CA 1
ATOM 749 C C . ARG A 1 93 ? 12.922 -5.937 -28.828 1.00 74.50 93 ARG A C 1
ATOM 751 O O . ARG A 1 93 ? 13.186 -5.471 -29.930 1.00 74.50 93 ARG A O 1
ATOM 758 N N . THR A 1 94 ? 13.546 -7.001 -28.329 1.00 69.50 94 THR A N 1
ATOM 759 C CA . THR A 1 94 ? 14.528 -7.780 -29.101 1.00 69.50 94 THR A CA 1
ATOM 760 C C . THR A 1 94 ? 13.875 -8.573 -30.228 1.00 69.50 94 THR A C 1
ATOM 762 O O . THR A 1 94 ? 14.496 -8.750 -31.265 1.00 69.50 94 THR A O 1
ATOM 765 N N . VAL A 1 95 ? 12.623 -9.009 -30.056 1.00 65.94 95 VAL A N 1
ATOM 766 C CA . VAL A 1 95 ? 11.861 -9.731 -31.092 1.00 65.94 95 VAL A CA 1
ATOM 767 C C . VAL A 1 95 ? 11.362 -8.791 -32.201 1.00 65.94 95 VAL A C 1
ATOM 769 O O . VAL A 1 95 ? 11.115 -9.236 -33.316 1.00 65.94 95 VAL A O 1
ATOM 772 N N . SER A 1 96 ? 11.232 -7.490 -31.922 1.00 58.75 96 SER A N 1
ATOM 773 C CA . SER A 1 96 ? 10.735 -6.483 -32.871 1.00 58.75 96 SER A CA 1
ATOM 774 C C . SER A 1 96 ? 11.823 -5.663 -33.584 1.00 58.75 96 SER A C 1
ATOM 776 O O . SER A 1 96 ? 11.484 -4.715 -34.291 1.00 58.75 96 SER A O 1
ATOM 778 N N . MET A 1 97 ? 13.111 -5.940 -33.355 1.00 46.31 97 MET A N 1
ATOM 779 C CA . MET A 1 97 ? 14.215 -5.293 -34.082 1.00 46.31 97 MET A CA 1
ATOM 780 C C . MET A 1 97 ? 14.525 -6.109 -35.352 1.00 46.31 97 MET A C 1
ATOM 782 O O . MET A 1 97 ? 14.687 -7.322 -35.218 1.00 46.31 97 MET A O 1
ATOM 786 N N . PRO A 1 98 ? 14.571 -5.493 -3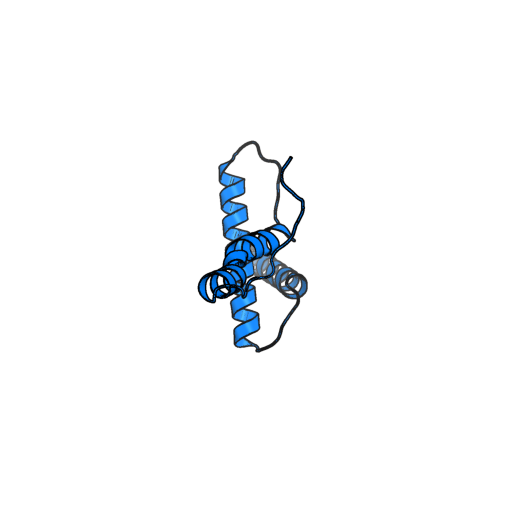6.552 1.00 57.34 98 PRO A N 1
ATOM 787 C CA . PRO A 1 98 ? 15.010 -6.164 -37.778 1.00 57.34 98 PRO A CA 1
ATOM 788 C C . PRO A 1 98 ? 16.504 -6.509 -37.758 1.00 57.34 98 PRO A C 1
ATOM 790 O O . PRO A 1 98 ? 17.272 -5.794 -37.070 1.00 57.34 98 PRO A O 1
#

Foldseek 3Di:
DPDPDDDDDDDPPVNVVCVVPVCPVVVLVVQLPVPQPDDDDPDPVVNVVSSVVSSVLVVVQVVVCVVVVHDDPSVNSVPVVVVVVVVVVVVVVVVPDD

pLDDT: mean 87.23, std 10.26, range [46.31, 96.62]

Secondary structure (DSSP, 8-state):
----PPPP-PPPHHHHHHHHHTTHHHHHHHHHHHT------S-HHHHHHHHHHHHHHHHHHHHHHHHHTS---HHHHHHHHHHHHHHHHHHHHHHT--

InterPro domains:
  IPR029526 PiggyBac transposable element-derived protein [PF13843] (7-61)

Organism: Trichonephila clavata (NCBI:txid2740835)